Protein AF-A0A370EI84-F1 (afdb_monomer)

Mean pre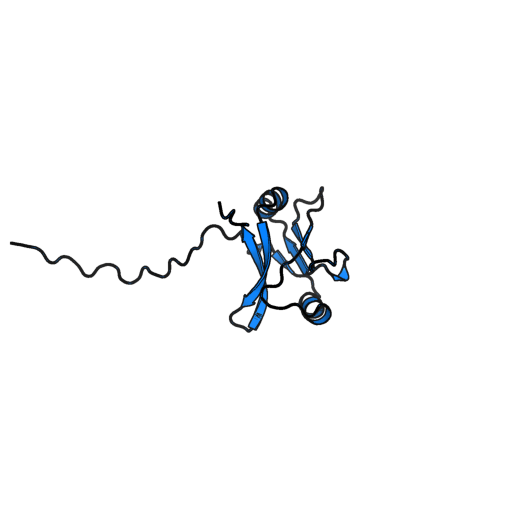dicted aligned error: 11.18 Å

Solvent-accessible surface area (backbone atoms only — not comparable to full-atom values): 7029 Å² total; per-residue (Å²): 134,84,89,87,82,73,103,73,85,93,82,74,90,79,75,76,73,84,74,75,68,66,79,61,89,50,58,44,70,34,95,55,35,68,60,40,36,62,75,69,67,62,51,70,68,41,61,36,37,79,44,70,57,93,87,63,57,29,36,35,35,20,42,59,98,33,90,49,80,82,26,47,40,32,40,26,67,40,58,70,54,29,59,35,43,75,70,64,38,42,48,38,27,31,36,70,45,100,82,77,43,77,40,84,45,69,44,68,63,75,76,83,123

Foldseek 3Di:
DDDDDDPDDPPPVPPPDPPDFDPCVQKFFDPCQVVLCVVVVADFPQWWDWDQDPPQCKTWTFRPPDPDPSRTTIMGNRNVVSVCVVVVQKTWGWHADPVRDIDIGIDGPPPPD

Sequence (113 aa):
MIVIFPVIIVLAILILVRVLMPDLSKLKYSKDFQTQIETFNLKEGDELDLILPKNRFEVQVYVRGNKDQAGKLAVSRNEKLYKKAEKGIIKAKLISTEDDNLRIEFFEKVSQA

Radius of gyration: 19.06 Å; Cα contacts (8 Å, |Δi|>4): 164; chains: 1; bounding box: 36×70×34 Å

pLDDT: mean 76.57, std 18.48, range [35.03, 94.31]

Structure (mmCIF, N/CA/C/O backbone):
data_AF-A0A370EI84-F1
#
_entry.id   AF-A0A370EI84-F1
#
loop_
_atom_site.group_PDB
_atom_site.id
_atom_site.type_symbol
_atom_site.label_atom_id
_atom_site.label_alt_id
_atom_site.label_comp_id
_atom_site.label_asym_id
_atom_site.label_entity_id
_atom_site.label_seq_id
_atom_site.pdbx_PDB_ins_code
_atom_site.Cartn_x
_atom_site.Cartn_y
_atom_site.Cartn_z
_atom_site.occupancy
_atom_site.B_iso_or_equiv
_atom_site.auth_seq_id
_atom_site.auth_comp_id
_atom_site.auth_asym_id
_atom_site.auth_atom_id
_atom_site.pdbx_PDB_model_num
ATOM 1 N N . MET A 1 1 ? 23.058 57.523 -15.989 1.00 38.31 1 MET A N 1
ATOM 2 C CA . MET A 1 1 ? 21.640 57.249 -16.298 1.00 38.31 1 MET A CA 1
ATOM 3 C C . MET A 1 1 ? 21.531 55.758 -16.616 1.00 38.31 1 MET A C 1
ATOM 5 O O . MET A 1 1 ? 22.195 55.344 -17.550 1.00 38.31 1 MET A O 1
ATOM 9 N N . ILE A 1 2 ? 20.799 55.000 -15.780 1.00 47.91 2 ILE A N 1
ATOM 10 C CA . ILE A 1 2 ? 20.291 53.609 -15.946 1.00 47.91 2 ILE A CA 1
ATOM 11 C C . ILE A 1 2 ? 21.375 52.534 -16.219 1.00 47.91 2 ILE A C 1
ATOM 13 O O . ILE A 1 2 ? 21.844 52.385 -17.336 1.00 47.91 2 ILE A O 1
ATOM 17 N N . VAL A 1 3 ? 21.972 51.907 -15.195 1.00 46.69 3 VAL A N 1
ATOM 18 C CA . VAL A 1 3 ? 21.508 50.713 -14.436 1.00 46.69 3 VAL A CA 1
ATOM 19 C C . VAL A 1 3 ? 21.361 49.463 -15.313 1.00 46.69 3 VAL A C 1
ATOM 21 O O . VAL A 1 3 ? 20.335 49.270 -15.953 1.00 46.69 3 VAL A O 1
ATOM 24 N N . ILE A 1 4 ? 22.355 48.572 -15.254 1.00 48.53 4 ILE A N 1
ATOM 25 C CA . ILE A 1 4 ? 22.180 47.149 -15.572 1.00 48.53 4 ILE A CA 1
ATOM 26 C C . ILE A 1 4 ? 22.820 46.353 -14.429 1.00 48.53 4 ILE A C 1
ATOM 28 O O . ILE A 1 4 ? 24.010 46.058 -14.413 1.00 48.53 4 ILE A O 1
ATOM 32 N N . PHE A 1 5 ? 22.012 46.111 -13.407 1.00 42.62 5 PHE A N 1
ATOM 33 C CA . PHE A 1 5 ? 22.235 45.146 -12.333 1.00 42.62 5 PHE A CA 1
ATOM 34 C C . PHE A 1 5 ? 21.303 43.953 -12.631 1.00 42.62 5 PHE A C 1
ATOM 36 O O . PHE A 1 5 ? 20.267 44.147 -13.264 1.00 42.62 5 PHE A O 1
ATOM 43 N N . PRO A 1 6 ? 21.538 42.765 -12.072 1.00 48.09 6 PRO A N 1
ATOM 44 C CA . PRO A 1 6 ? 22.567 41.788 -12.404 1.00 48.09 6 PRO A CA 1
ATOM 45 C C . PRO A 1 6 ? 21.938 40.518 -13.029 1.00 48.09 6 PRO A C 1
ATOM 47 O O . PRO A 1 6 ? 20.753 40.240 -12.856 1.00 48.09 6 PRO A O 1
ATOM 50 N N . VAL A 1 7 ? 22.746 39.694 -13.702 1.00 45.75 7 VAL A N 1
ATOM 51 C CA . VAL A 1 7 ? 22.377 38.319 -14.091 1.00 45.75 7 VAL A CA 1
ATOM 52 C C . VAL A 1 7 ? 22.318 37.468 -12.819 1.00 45.75 7 VAL A C 1
ATOM 54 O O . VAL A 1 7 ? 23.286 36.829 -12.419 1.00 45.75 7 VAL A O 1
ATOM 57 N N . ILE A 1 8 ? 21.188 37.536 -12.127 1.00 50.97 8 ILE A N 1
ATOM 58 C CA . ILE A 1 8 ? 20.862 36.736 -10.953 1.00 50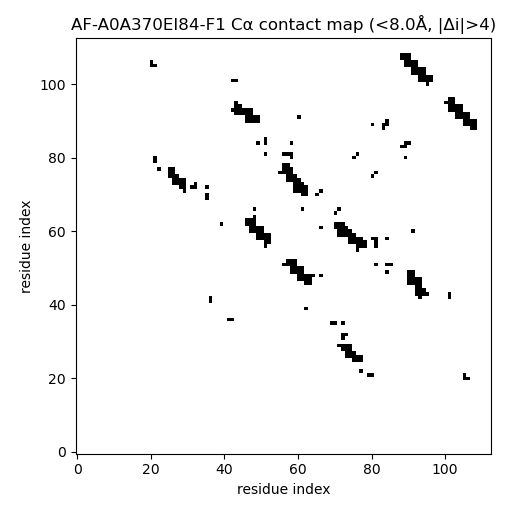.97 8 ILE A CA 1
ATOM 59 C C . ILE A 1 8 ? 19.563 35.986 -11.277 1.00 50.97 8 ILE A C 1
ATOM 61 O O . ILE A 1 8 ? 18.565 36.588 -11.655 1.00 50.97 8 ILE A O 1
ATOM 65 N N . ILE A 1 9 ? 19.611 34.664 -11.080 1.00 47.75 9 ILE A N 1
ATOM 66 C CA . ILE A 1 9 ? 18.493 33.703 -11.072 1.00 47.75 9 ILE A CA 1
ATOM 67 C C . ILE A 1 9 ? 17.979 33.277 -12.456 1.00 47.75 9 ILE A C 1
ATOM 69 O O . ILE A 1 9 ? 16.891 33.633 -12.887 1.00 47.75 9 ILE A O 1
ATOM 73 N N . VAL A 1 10 ? 18.700 32.348 -13.084 1.00 43.47 10 VAL A N 1
ATOM 74 C CA . VAL A 1 10 ? 18.056 31.281 -13.873 1.00 43.47 10 VAL A CA 1
ATOM 75 C C . VAL A 1 10 ? 18.641 29.942 -13.426 1.00 43.47 10 VAL A C 1
ATOM 77 O O . VAL A 1 10 ? 19.267 29.220 -14.185 1.00 43.47 10 VAL A O 1
ATOM 80 N N . LEU A 1 11 ? 18.507 29.633 -12.136 1.00 41.00 11 LEU A N 1
ATOM 81 C CA . LEU A 1 11 ? 18.784 28.290 -11.613 1.00 41.00 11 LEU A CA 1
ATOM 82 C C . LEU A 1 11 ? 17.791 27.921 -10.499 1.00 41.00 11 LEU A C 1
ATOM 84 O O . LEU A 1 11 ? 18.144 27.309 -9.498 1.00 41.00 11 LEU A O 1
ATOM 88 N N . ALA A 1 12 ? 16.537 28.359 -10.648 1.00 45.44 12 ALA A N 1
ATOM 89 C CA . ALA A 1 12 ? 15.477 28.156 -9.658 1.00 45.44 12 ALA A CA 1
ATOM 90 C C . ALA A 1 12 ? 14.192 27.556 -10.257 1.00 45.44 12 ALA A C 1
ATOM 92 O O . ALA A 1 12 ? 13.116 27.719 -9.695 1.00 45.44 12 ALA A O 1
ATOM 93 N N . ILE A 1 13 ? 14.290 26.817 -11.367 1.00 44.75 13 ILE A N 1
ATOM 94 C CA . ILE A 1 13 ? 13.189 25.978 -11.874 1.00 44.75 13 ILE A CA 1
ATOM 95 C C . ILE A 1 13 ? 13.551 24.507 -11.634 1.00 44.75 13 ILE A C 1
ATOM 97 O O . ILE A 1 13 ? 13.599 23.675 -12.525 1.00 44.75 13 ILE A O 1
ATOM 101 N N . LEU A 1 14 ? 13.872 24.206 -10.379 1.00 43.00 14 LEU A N 1
ATOM 102 C CA . LEU A 1 14 ? 13.890 22.853 -9.815 1.00 43.00 14 LEU A CA 1
ATOM 103 C C . LEU A 1 14 ? 13.065 22.832 -8.518 1.00 43.00 14 LEU A C 1
ATOM 105 O O . LEU A 1 14 ? 13.265 22.012 -7.628 1.00 43.00 14 LEU A O 1
ATOM 109 N N . ILE A 1 15 ? 12.100 23.751 -8.414 1.00 45.69 15 ILE A N 1
ATOM 110 C CA . ILE A 1 15 ? 11.031 23.709 -7.417 1.00 45.69 15 ILE A CA 1
ATOM 111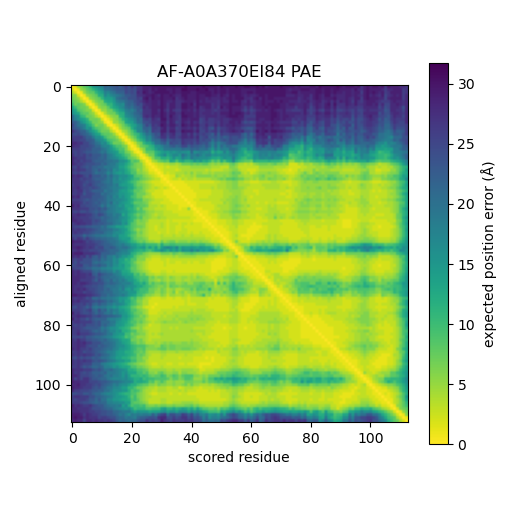 C C . ILE A 1 15 ? 9.840 23.011 -8.080 1.00 45.69 15 ILE A C 1
ATOM 113 O O . ILE A 1 15 ? 8.756 23.566 -8.236 1.00 45.69 15 ILE A O 1
ATOM 117 N N . LEU A 1 16 ? 10.058 21.770 -8.517 1.00 42.22 16 LEU A N 1
ATOM 118 C CA . LEU A 1 16 ? 8.965 20.859 -8.821 1.00 42.22 16 LEU A CA 1
ATOM 119 C C . LEU A 1 16 ? 8.378 20.428 -7.471 1.00 42.22 16 LEU A C 1
ATOM 121 O O . LEU A 1 16 ? 8.810 19.453 -6.868 1.00 42.22 16 LEU A O 1
ATOM 125 N N . VAL A 1 17 ? 7.491 21.270 -6.940 1.00 45.09 17 VAL A N 1
ATOM 126 C CA . VAL A 1 17 ? 6.383 20.913 -6.044 1.00 45.09 17 VAL A CA 1
ATOM 127 C C . VAL A 1 17 ? 6.726 19.796 -5.041 1.00 45.09 17 VAL A C 1
ATOM 129 O O . VAL A 1 17 ? 6.107 18.739 -5.016 1.00 45.09 17 VAL A O 1
ATOM 132 N N . ARG A 1 18 ? 7.670 20.043 -4.123 1.00 40.16 18 ARG A N 1
ATOM 133 C CA . ARG A 1 18 ? 7.751 19.293 -2.851 1.00 40.16 18 ARG A CA 1
ATOM 134 C C . ARG A 1 18 ? 6.664 19.770 -1.880 1.00 40.16 18 ARG A C 1
ATOM 136 O O . ARG A 1 18 ? 6.929 20.070 -0.717 1.00 40.16 18 ARG A O 1
ATOM 143 N N . VAL A 1 19 ? 5.428 19.889 -2.357 1.00 44.16 19 VAL A N 1
ATOM 144 C CA . VAL A 1 19 ? 4.290 20.202 -1.494 1.00 44.16 19 VAL A CA 1
ATOM 145 C C . VAL A 1 19 ? 3.889 18.903 -0.803 1.00 44.16 19 VAL A C 1
ATOM 147 O O . VAL A 1 19 ? 3.193 18.064 -1.357 1.00 44.16 19 VAL A O 1
ATOM 150 N N . LEU A 1 20 ? 4.389 18.743 0.424 1.00 45.66 20 LEU A N 1
ATOM 151 C CA . LEU A 1 20 ? 3.825 17.875 1.458 1.00 45.66 20 LEU A CA 1
ATOM 152 C C . LEU A 1 20 ? 3.632 16.389 1.089 1.00 45.66 20 LEU A C 1
ATOM 154 O O . LEU A 1 20 ? 2.628 15.779 1.461 1.00 45.66 20 LEU A O 1
ATOM 158 N N . MET A 1 21 ? 4.621 15.744 0.466 1.00 50.47 21 MET A N 1
ATOM 159 C CA . MET A 1 21 ? 4.619 14.278 0.469 1.00 50.47 21 MET A CA 1
ATOM 160 C C . MET A 1 21 ? 4.706 13.784 1.927 1.00 50.47 21 MET A C 1
ATOM 162 O O . MET A 1 21 ? 5.571 14.250 2.679 1.00 50.47 21 MET A O 1
ATOM 166 N N . PRO A 1 22 ? 3.796 12.899 2.382 1.00 52.12 22 PRO A N 1
ATOM 167 C CA . PRO A 1 22 ? 3.915 12.291 3.699 1.00 52.12 22 PRO A CA 1
ATOM 168 C C . PRO A 1 22 ? 5.276 11.606 3.776 1.00 52.12 22 PRO A C 1
ATOM 170 O O . PRO A 1 22 ? 5.676 10.949 2.826 1.00 52.12 22 PRO A O 1
ATOM 173 N N . ASP A 1 23 ? 5.985 11.786 4.889 1.00 54.75 23 ASP A N 1
ATOM 174 C CA . ASP A 1 23 ? 7.305 11.198 5.114 1.00 54.75 23 ASP A CA 1
ATOM 175 C C . ASP A 1 23 ? 7.241 9.671 4.893 1.00 54.75 23 ASP A C 1
ATOM 177 O O . ASP A 1 23 ? 6.758 8.911 5.746 1.00 54.75 23 ASP A O 1
ATOM 181 N N . LEU A 1 24 ? 7.637 9.257 3.682 1.00 56.44 24 LEU A N 1
ATOM 182 C CA . LEU A 1 24 ? 7.586 7.886 3.167 1.00 56.44 24 LEU A CA 1
ATOM 183 C C . LEU A 1 24 ? 8.623 6.997 3.863 1.00 56.44 24 LEU A C 1
ATOM 185 O O . LEU A 1 24 ? 8.540 5.776 3.764 1.00 56.44 24 LEU A O 1
ATOM 189 N N . SER A 1 25 ? 9.541 7.585 4.638 1.00 56.69 25 SER A N 1
ATOM 190 C CA . SER A 1 25 ? 10.617 6.892 5.359 1.00 56.69 25 SER A CA 1
ATOM 191 C C . SER A 1 25 ? 10.104 5.887 6.399 1.00 56.69 25 SER A C 1
ATOM 193 O O . SER A 1 25 ? 10.868 5.072 6.909 1.00 56.69 25 SER A O 1
ATOM 195 N N . LYS A 1 26 ? 8.805 5.923 6.733 1.00 66.38 26 LYS A N 1
ATOM 196 C CA . LYS A 1 26 ? 8.146 4.981 7.657 1.00 66.38 26 LYS A CA 1
ATOM 197 C C . LYS A 1 26 ? 7.328 3.886 6.962 1.00 66.38 26 LYS A C 1
ATOM 199 O O . LYS A 1 26 ? 6.637 3.134 7.655 1.00 66.38 26 LYS A O 1
ATOM 204 N N . LEU A 1 27 ? 7.375 3.798 5.632 1.00 82.69 27 LEU A N 1
ATOM 205 C CA . LEU A 1 27 ? 6.699 2.750 4.874 1.00 82.69 27 LEU A CA 1
ATOM 206 C C . LEU A 1 27 ? 7.536 1.464 4.890 1.00 82.69 27 LEU A C 1
ATOM 208 O O . LEU A 1 27 ? 8.685 1.446 4.461 1.00 82.69 27 LEU A O 1
ATOM 212 N N . LYS A 1 28 ? 6.948 0.381 5.392 1.00 87.94 28 LYS A N 1
ATOM 213 C CA . LYS A 1 28 ? 7.534 -0.959 5.396 1.00 87.94 28 LYS A CA 1
ATOM 214 C C . LYS A 1 28 ? 6.813 -1.822 4.371 1.00 87.94 28 LYS A C 1
ATOM 216 O O . LYS A 1 28 ? 5.631 -2.114 4.546 1.00 87.94 28 LYS A O 1
ATOM 221 N N . TYR A 1 29 ? 7.526 -2.215 3.324 1.00 88.62 29 TYR A N 1
ATOM 222 C CA . TYR A 1 29 ? 7.025 -3.138 2.309 1.00 88.62 29 TYR A CA 1
ATOM 223 C C . TYR A 1 29 ? 6.851 -4.545 2.883 1.00 88.62 29 TYR A C 1
ATOM 225 O O . TYR A 1 29 ? 7.547 -4.940 3.825 1.00 88.62 29 TYR A O 1
ATOM 233 N N . SER A 1 30 ? 5.901 -5.290 2.322 1.00 86.94 30 SER A N 1
ATOM 234 C CA . SER A 1 30 ? 5.800 -6.730 2.533 1.00 86.94 30 SER A CA 1
ATOM 235 C C . SER A 1 30 ? 7.067 -7.419 2.023 1.00 86.94 30 SER A C 1
ATOM 237 O O . SER A 1 30 ? 7.691 -6.955 1.069 1.00 86.94 30 SER A O 1
ATOM 239 N N . LYS A 1 31 ? 7.442 -8.545 2.640 1.00 85.38 31 LYS A N 1
ATOM 240 C CA . LYS A 1 31 ? 8.545 -9.377 2.131 1.00 85.38 31 LYS A CA 1
ATOM 241 C C . LYS A 1 31 ? 8.240 -9.915 0.733 1.00 85.38 31 LYS A C 1
ATOM 243 O O . LYS A 1 31 ? 9.151 -10.077 -0.066 1.00 85.38 31 LYS A O 1
ATOM 248 N N . ASP A 1 32 ? 6.957 -10.110 0.451 1.00 86.38 32 ASP A N 1
ATOM 249 C CA . ASP A 1 32 ? 6.449 -10.667 -0.798 1.00 86.38 32 ASP A CA 1
ATOM 250 C C . ASP A 1 32 ? 6.008 -9.579 -1.782 1.00 86.38 32 ASP A C 1
ATOM 252 O O . ASP A 1 32 ? 5.256 -9.865 -2.704 1.00 86.38 32 ASP A O 1
ATOM 256 N N . PHE A 1 33 ? 6.432 -8.323 -1.591 1.00 87.62 33 PHE A N 1
ATOM 257 C CA . PHE A 1 33 ? 5.947 -7.194 -2.388 1.00 87.62 33 PHE A CA 1
ATOM 258 C C . PHE A 1 33 ? 6.108 -7.428 -3.897 1.00 87.62 33 PHE A C 1
ATOM 260 O O . PHE A 1 33 ? 5.127 -7.316 -4.621 1.00 87.62 33 PHE A O 1
ATOM 267 N N . GLN A 1 34 ? 7.296 -7.831 -4.364 1.00 85.56 34 GLN A N 1
ATOM 268 C CA . GLN A 1 34 ? 7.510 -8.101 -5.793 1.00 85.56 34 GLN A CA 1
ATOM 269 C C . GLN A 1 34 ? 6.666 -9.277 -6.292 1.00 85.56 34 GLN A C 1
ATOM 271 O O . GLN A 1 34 ? 5.977 -9.163 -7.301 1.00 85.56 34 GLN A O 1
ATOM 276 N N . THR A 1 35 ? 6.615 -10.367 -5.526 1.00 87.75 35 THR A N 1
ATOM 277 C CA . THR A 1 35 ? 5.772 -11.524 -5.844 1.00 87.75 35 THR A CA 1
ATOM 278 C C . THR A 1 35 ? 4.297 -11.139 -5.955 1.00 87.75 35 THR A C 1
ATOM 280 O O . THR A 1 35 ? 3.594 -11.630 -6.831 1.00 87.75 35 THR A O 1
ATOM 283 N N . GLN A 1 36 ? 3.805 -10.253 -5.086 1.00 89.44 36 GLN A N 1
ATOM 284 C CA . GLN A 1 36 ? 2.431 -9.755 -5.124 1.00 89.44 36 GLN A CA 1
ATOM 285 C C . GLN A 1 36 ? 2.191 -8.873 -6.351 1.00 89.44 36 GLN A C 1
ATOM 287 O O . GLN A 1 36 ? 1.175 -9.040 -7.018 1.00 89.44 36 GLN A O 1
ATOM 292 N N . ILE A 1 37 ? 3.121 -7.973 -6.677 1.00 89.31 37 ILE A N 1
ATOM 293 C CA . ILE A 1 37 ? 3.058 -7.147 -7.890 1.00 89.31 37 ILE A CA 1
ATOM 294 C C . ILE A 1 37 ? 2.913 -8.034 -9.132 1.00 89.31 37 ILE A C 1
ATOM 296 O O . ILE A 1 37 ? 2.002 -7.818 -9.928 1.00 89.31 37 ILE A O 1
ATOM 300 N N . GLU A 1 38 ? 3.728 -9.081 -9.247 1.00 89.62 38 GLU A N 1
ATOM 301 C CA . GLU A 1 38 ? 3.665 -10.038 -10.357 1.00 89.62 38 GLU A CA 1
ATOM 302 C C . GLU A 1 38 ? 2.379 -10.879 -10.333 1.00 89.62 38 GLU A C 1
ATOM 304 O O . GLU A 1 38 ? 1.684 -10.985 -11.343 1.00 89.62 38 GLU A O 1
ATOM 309 N N . THR A 1 39 ? 2.014 -11.434 -9.172 1.00 90.12 39 THR A N 1
ATOM 310 C CA . THR A 1 39 ? 0.833 -12.306 -9.000 1.00 90.12 39 THR A CA 1
ATOM 311 C C . THR A 1 39 ? -0.463 -11.582 -9.346 1.00 90.12 39 THR A C 1
ATOM 313 O O . THR A 1 39 ? -1.354 -12.154 -9.973 1.00 90.12 39 THR A O 1
ATOM 316 N N . PHE A 1 40 ? -0.578 -10.320 -8.936 1.00 89.25 40 PHE A N 1
ATOM 317 C CA . PHE A 1 40 ? -1.742 -9.484 -9.214 1.00 89.25 40 PHE A CA 1
ATOM 318 C C . PHE A 1 40 ? -1.600 -8.682 -10.515 1.00 89.25 40 PHE A C 1
ATOM 320 O O . PHE A 1 40 ? -2.501 -7.911 -10.838 1.00 89.25 40 PHE A O 1
ATOM 327 N N . ASN A 1 41 ? -0.513 -8.894 -11.273 1.00 90.25 41 ASN A N 1
ATOM 328 C CA . ASN A 1 41 ? -0.198 -8.214 -12.532 1.00 90.25 41 ASN A CA 1
ATOM 329 C C . ASN A 1 41 ? -0.341 -6.684 -12.430 1.00 90.25 41 ASN A C 1
ATOM 331 O O . ASN A 1 41 ? -0.942 -6.040 -13.295 1.00 90.25 41 ASN A O 1
ATOM 335 N N . LEU A 1 42 ? 0.166 -6.130 -11.329 1.00 90.50 42 LEU A N 1
ATOM 336 C CA . LEU A 1 42 ? 0.042 -4.719 -11.003 1.00 90.50 42 LEU A CA 1
ATOM 337 C C . LEU A 1 42 ? 1.007 -3.882 -11.829 1.00 90.50 42 LEU A C 1
ATOM 339 O O . LEU A 1 42 ? 2.156 -4.263 -12.057 1.00 90.50 42 LEU A O 1
ATOM 343 N N . LYS A 1 43 ? 0.531 -2.717 -12.254 1.00 90.88 43 LYS A N 1
ATOM 344 C CA . LYS A 1 43 ? 1.257 -1.804 -13.133 1.00 90.88 43 LYS A CA 1
ATOM 345 C C . LYS A 1 43 ? 1.394 -0.431 -12.502 1.00 90.88 43 LYS A C 1
ATOM 347 O O . LYS A 1 43 ? 0.698 -0.070 -11.551 1.00 90.88 43 LYS A O 1
ATOM 352 N N . GLU A 1 44 ? 2.304 0.358 -13.058 1.00 89.62 44 GLU A N 1
ATOM 353 C CA . GLU A 1 44 ? 2.366 1.780 -12.750 1.00 89.62 44 GLU A CA 1
ATOM 354 C C . GLU A 1 44 ? 0.991 2.436 -12.958 1.00 89.62 44 GLU A C 1
ATOM 356 O O . GLU A 1 44 ? 0.312 2.202 -13.957 1.00 89.62 44 GLU A O 1
ATOM 361 N N . GLY A 1 45 ? 0.592 3.274 -12.004 1.00 87.25 45 GLY A N 1
ATOM 362 C CA . GLY A 1 45 ? -0.681 3.984 -12.019 1.00 87.25 45 GLY A CA 1
AT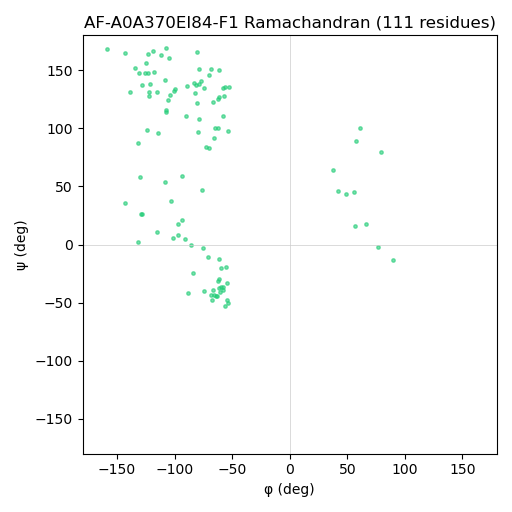OM 363 C C . GLY A 1 45 ? -1.828 3.234 -11.346 1.00 87.25 45 GLY A C 1
ATOM 364 O O . GLY A 1 45 ? -2.832 3.876 -11.029 1.00 87.25 45 GLY A O 1
ATOM 365 N N . ASP A 1 46 ? -1.679 1.938 -11.052 1.00 91.31 46 ASP A N 1
ATOM 366 C CA . ASP A 1 46 ? -2.721 1.177 -10.364 1.00 91.31 46 ASP A CA 1
ATOM 367 C C . ASP A 1 46 ? -2.979 1.750 -8.968 1.00 91.31 46 ASP A C 1
ATOM 369 O O . ASP A 1 46 ? -2.071 1.911 -8.146 1.00 91.31 46 ASP A O 1
ATOM 373 N N . GLU A 1 47 ? -4.247 2.074 -8.701 1.00 92.06 47 GLU A N 1
ATOM 374 C CA . GLU A 1 47 ? -4.694 2.517 -7.382 1.00 92.06 47 GLU A CA 1
ATOM 375 C C . GLU A 1 47 ? -4.666 1.351 -6.388 1.00 92.06 47 GLU A C 1
ATOM 377 O O . GLU A 1 47 ? -4.977 0.211 -6.730 1.00 92.06 47 GLU A O 1
ATOM 382 N N . LEU A 1 48 ? -4.353 1.661 -5.133 1.00 93.19 48 LEU A N 1
ATOM 383 C CA . LEU A 1 48 ? -4.245 0.703 -4.039 1.00 93.19 48 LEU A CA 1
ATOM 384 C C . LEU A 1 48 ? -5.275 1.011 -2.951 1.00 93.19 48 LEU A C 1
ATOM 386 O O . LEU A 1 48 ? -5.602 2.173 -2.688 1.00 93.19 48 LEU A O 1
ATOM 390 N N . ASP A 1 49 ? -5.749 -0.033 -2.278 1.00 92.56 49 ASP A N 1
ATOM 391 C CA . ASP A 1 49 ? -6.679 0.103 -1.163 1.00 92.56 49 ASP A CA 1
ATOM 392 C C . ASP A 1 49 ? -5.929 0.444 0.131 1.00 92.56 49 ASP A C 1
ATOM 394 O O . ASP A 1 49 ? -4.893 -0.137 0.456 1.00 92.56 49 ASP A O 1
ATOM 398 N N . LEU A 1 50 ? -6.481 1.380 0.905 1.00 91.94 50 LEU A N 1
ATOM 399 C CA . LEU A 1 50 ? -5.971 1.744 2.225 1.00 91.94 50 LEU A CA 1
ATOM 400 C C . LEU A 1 50 ? -6.884 1.181 3.310 1.00 91.94 50 LEU A C 1
ATOM 402 O O . LEU A 1 50 ? -8.080 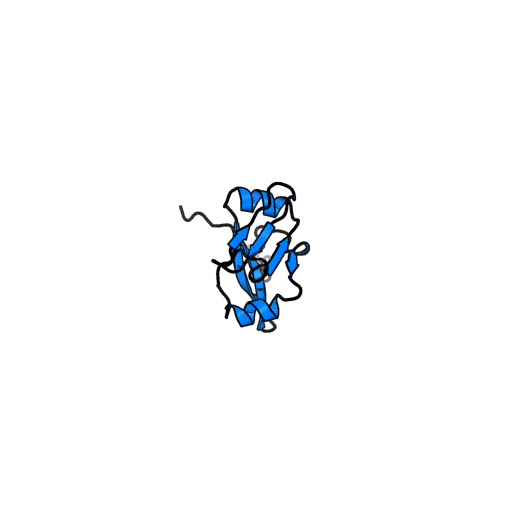1.467 3.345 1.00 91.94 50 LEU A O 1
ATOM 406 N N . ILE A 1 51 ? -6.308 0.409 4.227 1.00 91.50 51 ILE A N 1
ATOM 407 C CA . ILE A 1 51 ? -6.999 -0.135 5.396 1.00 91.50 51 ILE A CA 1
ATOM 408 C C . ILE A 1 51 ? -6.389 0.468 6.658 1.00 91.50 51 ILE A C 1
ATOM 410 O O . ILE A 1 51 ? -5.170 0.479 6.838 1.00 91.50 51 ILE A O 1
ATOM 414 N N . LEU A 1 52 ? -7.259 0.949 7.546 1.00 91.19 52 LEU A N 1
ATOM 415 C CA . LEU A 1 52 ? -6.908 1.605 8.804 1.00 91.19 52 LEU A CA 1
ATOM 416 C C . LEU A 1 52 ? -7.387 0.738 9.975 1.00 91.19 52 LEU A C 1
ATOM 418 O O . LEU A 1 52 ? -8.561 0.799 10.353 1.00 91.19 52 LEU A O 1
ATOM 422 N N . PRO A 1 53 ? -6.525 -0.113 10.559 1.00 88.31 53 PRO A N 1
ATOM 423 C CA . PRO A 1 53 ? -6.887 -0.889 11.733 1.00 88.31 53 PRO A CA 1
ATOM 424 C C . PRO A 1 53 ? -7.094 0.057 12.922 1.00 88.31 53 PRO A C 1
ATOM 426 O O . PRO A 1 53 ? -6.168 0.767 13.318 1.00 88.31 53 PRO A O 1
ATOM 429 N N . LYS A 1 54 ? -8.286 0.019 13.531 1.00 77.75 54 LYS A N 1
ATOM 430 C CA . LYS A 1 54 ? -8.738 0.971 14.568 1.00 77.75 54 LYS A CA 1
ATOM 431 C C . LYS A 1 54 ? -7.820 1.115 15.795 1.00 77.75 54 LYS A C 1
ATOM 433 O O . LYS A 1 54 ? -7.898 2.120 16.484 1.00 77.75 54 LYS A O 1
ATOM 438 N N . ASN A 1 55 ? -6.930 0.152 16.057 1.00 72.50 55 ASN A N 1
ATOM 439 C CA . ASN A 1 55 ? -6.153 0.089 17.303 1.00 72.50 55 ASN A CA 1
ATOM 440 C C . ASN A 1 55 ? -4.635 0.262 17.121 1.00 72.50 55 ASN A C 1
ATOM 442 O O . ASN A 1 55 ? -3.885 -0.058 18.042 1.00 72.50 55 ASN A O 1
ATOM 446 N N . ARG A 1 56 ? -4.143 0.667 15.938 1.00 74.25 56 ARG A N 1
ATOM 447 C CA . ARG A 1 56 ? -2.693 0.588 15.650 1.00 74.25 56 ARG A CA 1
ATOM 448 C C . ARG A 1 56 ? -2.032 1.837 15.065 1.00 74.25 56 ARG A C 1
ATOM 450 O O . ARG A 1 56 ? -0.831 1.768 14.821 1.00 74.25 56 ARG A O 1
ATOM 457 N N . PHE A 1 57 ? -2.754 2.951 14.870 1.00 84.06 57 PHE A N 1
ATOM 458 C CA . PHE A 1 57 ? -2.232 4.151 14.177 1.00 84.06 57 PHE A CA 1
ATOM 459 C C . PHE A 1 57 ? -1.402 3.770 12.939 1.00 84.06 57 PHE A C 1
ATOM 461 O O . PHE A 1 57 ? -0.267 4.204 12.735 1.00 84.06 57 PHE A O 1
ATOM 468 N N . GLU A 1 58 ? -1.963 2.855 12.154 1.00 90.38 58 GLU A N 1
ATOM 469 C CA . GLU A 1 58 ? -1.277 2.154 11.084 1.00 90.38 58 GLU A CA 1
ATOM 470 C C . GLU A 1 58 ? -2.106 2.270 9.810 1.00 90.38 58 GLU A C 1
ATOM 472 O O . GLU A 1 58 ? -3.326 2.129 9.832 1.00 90.38 58 GLU A O 1
ATOM 477 N N . VAL A 1 59 ? -1.433 2.532 8.699 1.00 91.12 59 VAL A N 1
ATOM 478 C CA . VAL A 1 59 ? -2.010 2.514 7.361 1.00 91.12 59 VAL A CA 1
ATOM 479 C C . VAL A 1 59 ? -1.472 1.286 6.664 1.00 91.12 59 VAL A C 1
ATOM 481 O O . VAL A 1 59 ? -0.266 1.166 6.453 1.00 91.12 59 VAL A O 1
ATOM 484 N N . GLN A 1 60 ? -2.356 0.358 6.338 1.00 92.88 60 GLN A N 1
ATOM 485 C CA . GLN A 1 60 ? -2.009 -0.820 5.565 1.00 92.88 60 GLN A CA 1
ATOM 486 C C . GLN A 1 60 ? -2.440 -0.602 4.119 1.00 92.88 60 GLN A C 1
ATOM 488 O O . GLN A 1 60 ? -3.559 -0.161 3.866 1.00 92.88 60 GLN A O 1
ATOM 493 N N . VAL A 1 61 ? -1.540 -0.896 3.191 1.00 93.31 61 VAL A N 1
ATOM 494 C CA . VAL A 1 61 ? -1.764 -0.753 1.756 1.00 93.31 61 VAL A CA 1
ATOM 495 C C . VAL A 1 61 ? -1.992 -2.133 1.171 1.00 93.31 61 VAL A C 1
ATOM 497 O O . VAL A 1 61 ? -1.193 -3.042 1.412 1.00 93.31 61 VAL A O 1
ATOM 500 N N . TYR A 1 62 ? -3.073 -2.272 0.418 1.00 94.31 62 TYR A N 1
ATOM 501 C CA . TYR A 1 62 ? -3.504 -3.513 -0.197 1.00 94.31 62 TYR A CA 1
ATOM 502 C C . TYR A 1 62 ? -3.687 -3.348 -1.699 1.00 94.31 62 TYR A C 1
ATOM 504 O O . TYR A 1 62 ? -3.944 -2.252 -2.201 1.00 94.31 62 TYR A O 1
ATOM 512 N N . VAL A 1 63 ? -3.599 -4.465 -2.407 1.00 92.31 63 VAL A N 1
ATOM 513 C CA . VAL A 1 63 ? -4.063 -4.568 -3.784 1.00 92.31 63 VAL A CA 1
ATOM 514 C C . VAL A 1 63 ? -5.545 -4.217 -3.838 1.00 92.31 63 VAL A C 1
ATOM 516 O O . VAL A 1 63 ? -6.342 -4.675 -3.015 1.00 92.31 63 VAL A O 1
ATOM 519 N N . ARG A 1 64 ? -5.928 -3.389 -4.809 1.00 90.56 64 ARG A N 1
ATOM 520 C CA . ARG A 1 64 ? -7.319 -2.973 -4.973 1.00 90.56 64 ARG A CA 1
ATOM 521 C C . ARG A 1 64 ? -8.234 -4.180 -5.139 1.00 90.56 64 ARG A C 1
ATOM 523 O O . ARG A 1 64 ? -8.010 -5.030 -5.995 1.00 90.56 64 ARG A O 1
ATOM 530 N N . GLY A 1 65 ? -9.283 -4.240 -4.323 1.00 85.25 65 GLY A N 1
ATOM 531 C CA . GLY A 1 65 ? -10.244 -5.344 -4.357 1.00 85.25 65 GLY A CA 1
ATOM 532 C C . GLY A 1 65 ? -9.756 -6.641 -3.703 1.00 85.25 65 GLY A C 1
ATOM 533 O O . GLY A 1 65 ? -10.546 -7.575 -3.60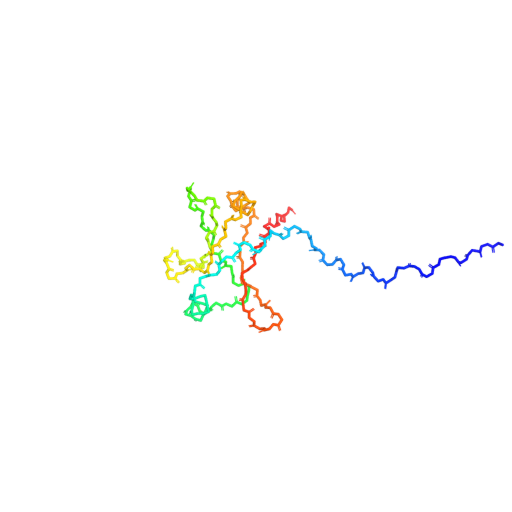2 1.00 85.25 65 GLY A O 1
ATOM 534 N N . ASN A 1 66 ? -8.519 -6.699 -3.196 1.00 87.06 66 ASN A N 1
ATOM 535 C CA . ASN A 1 66 ? -8.007 -7.839 -2.439 1.00 87.06 66 ASN A CA 1
ATOM 536 C C . ASN A 1 66 ? -7.506 -7.390 -1.060 1.00 87.06 66 ASN A C 1
ATOM 538 O O . ASN A 1 66 ? -6.392 -6.898 -0.897 1.00 87.06 66 ASN A O 1
ATOM 542 N N . LYS A 1 67 ? -8.362 -7.580 -0.053 1.00 82.69 67 LYS A N 1
ATOM 543 C CA . LYS A 1 67 ? -8.118 -7.162 1.337 1.00 82.69 67 LYS A CA 1
ATOM 544 C C . LYS A 1 67 ? -7.576 -8.292 2.219 1.00 82.69 67 LYS A C 1
ATOM 546 O O . LYS A 1 67 ? -7.473 -8.114 3.434 1.00 82.69 67 LYS A O 1
ATOM 551 N N . ASP A 1 68 ? -7.241 -9.435 1.626 1.00 85.12 68 ASP A N 1
ATOM 552 C CA . ASP A 1 68 ? -6.679 -10.578 2.341 1.00 85.12 68 ASP A CA 1
ATOM 553 C C . ASP A 1 68 ? -5.180 -10.391 2.577 1.00 85.12 68 ASP A C 1
ATOM 555 O O . ASP A 1 68 ? -4.531 -9.553 1.951 1.00 85.12 68 ASP A O 1
ATOM 559 N N . GLN A 1 69 ? -4.585 -11.203 3.460 1.00 76.25 69 GLN A N 1
ATOM 560 C CA . GLN A 1 69 ? -3.142 -11.130 3.735 1.00 76.25 69 GLN A CA 1
ATOM 561 C C . GLN A 1 69 ? -2.290 -11.254 2.464 1.00 76.25 69 GLN A C 1
ATOM 563 O O . GLN A 1 69 ? -1.257 -10.597 2.363 1.00 76.25 69 GLN A O 1
ATOM 568 N N . ALA A 1 70 ? -2.756 -12.033 1.482 1.00 79.94 70 ALA A N 1
ATOM 569 C CA . ALA A 1 70 ? -2.108 -12.177 0.184 1.00 79.94 70 ALA A CA 1
ATOM 570 C C . ALA A 1 70 ? -2.051 -10.858 -0.605 1.00 79.94 70 ALA A C 1
ATOM 572 O O . ALA A 1 70 ? -1.080 -10.631 -1.315 1.00 79.94 70 ALA A O 1
ATOM 573 N N . GLY A 1 71 ? -3.035 -9.970 -0.444 1.00 84.69 71 GLY A N 1
ATOM 574 C CA . GLY A 1 71 ? -3.079 -8.657 -1.089 1.00 84.69 71 GLY A CA 1
ATOM 575 C C . GLY A 1 71 ? -2.339 -7.555 -0.329 1.00 84.69 71 GLY A C 1
ATOM 576 O O . GLY A 1 71 ? -2.333 -6.413 -0.779 1.00 84.69 71 GLY A O 1
ATOM 577 N N . LYS A 1 72 ? -1.733 -7.835 0.831 1.00 91.62 72 LYS A N 1
ATOM 578 C CA . LYS A 1 72 ? -1.089 -6.807 1.658 1.00 91.62 72 LYS A CA 1
ATOM 579 C C . LYS A 1 72 ? 0.288 -6.420 1.116 1.00 91.62 72 LYS A C 1
ATOM 581 O O . LYS A 1 72 ? 1.244 -7.161 1.321 1.00 91.62 72 LYS A O 1
ATOM 586 N N . LEU A 1 73 ? 0.405 -5.223 0.546 1.00 91.81 73 LEU A N 1
ATOM 587 C CA . LEU A 1 73 ? 1.630 -4.730 -0.091 1.00 91.81 73 LEU A CA 1
ATOM 588 C C . LEU A 1 73 ? 2.580 -4.018 0.877 1.00 91.81 73 LEU A C 1
ATOM 590 O O . LEU A 1 73 ? 3.796 -4.191 0.805 1.00 91.81 73 LEU A O 1
ATOM 594 N N . ALA A 1 74 ? 2.052 -3.184 1.778 1.00 92.19 74 ALA A N 1
ATOM 595 C CA . ALA A 1 74 ? 2.883 -2.410 2.698 1.00 92.19 74 ALA A CA 1
ATOM 596 C C . ALA A 1 74 ? 2.138 -1.943 3.949 1.00 92.19 74 ALA A C 1
ATOM 598 O O . ALA A 1 74 ? 0.913 -2.013 4.062 1.00 92.19 74 ALA A O 1
ATOM 599 N N . VAL A 1 75 ? 2.910 -1.446 4.910 1.00 91.81 75 VAL A N 1
ATOM 600 C CA . VAL A 1 75 ? 2.433 -0.923 6.186 1.00 91.81 75 VAL A CA 1
ATOM 601 C C . VAL A 1 75 ? 3.189 0.345 6.542 1.00 91.81 75 VAL A C 1
ATOM 603 O O . VAL A 1 75 ? 4.416 0.359 6.555 1.00 91.81 75 VAL A O 1
ATOM 606 N N . SER A 1 76 ? 2.474 1.398 6.914 1.00 90.50 76 SER A N 1
ATOM 607 C CA . SER A 1 76 ? 3.050 2.634 7.433 1.00 90.50 76 SER A CA 1
ATOM 608 C C . SER A 1 76 ? 2.500 2.942 8.817 1.00 90.50 76 SER A C 1
ATOM 610 O O . SER A 1 76 ? 1.293 2.950 9.028 1.00 90.50 76 SER A O 1
ATOM 612 N N . ARG A 1 77 ? 3.384 3.249 9.769 1.00 88.69 77 ARG A N 1
ATOM 613 C CA . ARG A 1 77 ? 3.014 3.714 11.124 1.00 88.69 77 ARG A CA 1
ATOM 614 C C . ARG A 1 77 ? 3.202 5.221 11.274 1.00 88.69 77 ARG A C 1
ATOM 616 O O . ARG A 1 77 ? 3.704 5.716 12.282 1.00 88.69 77 ARG A O 1
ATOM 623 N N . ASN A 1 78 ? 2.897 5.958 10.212 1.00 86.69 78 ASN A N 1
ATOM 624 C CA . ASN A 1 78 ? 2.975 7.409 10.204 1.00 86.69 78 ASN A CA 1
ATOM 625 C C . ASN A 1 78 ? 1.625 7.996 10.644 1.00 86.69 78 ASN A C 1
ATOM 627 O O . ASN A 1 78 ? 0.647 7.932 9.907 1.00 86.69 78 ASN A O 1
ATOM 631 N N . GLU A 1 79 ? 1.577 8.601 11.832 1.00 85.69 79 GLU A N 1
ATOM 632 C CA . GLU A 1 79 ? 0.355 9.190 12.399 1.00 85.69 79 GLU A CA 1
ATOM 633 C C . GLU A 1 79 ? -0.262 10.278 11.500 1.00 85.69 79 GLU A C 1
ATOM 635 O O . GLU A 1 79 ? -1.483 10.362 11.371 1.00 85.69 79 GLU A O 1
ATOM 640 N N . LYS A 1 80 ? 0.565 11.093 10.827 1.00 85.25 80 LYS A N 1
ATOM 641 C CA . LYS A 1 80 ? 0.072 12.121 9.893 1.00 85.25 80 LYS A CA 1
ATOM 642 C C . LYS A 1 80 ? -0.613 11.475 8.693 1.00 85.25 80 LYS A C 1
ATOM 644 O O . LYS A 1 80 ? -1.678 11.931 8.283 1.00 85.25 80 LYS A O 1
ATOM 649 N N . LEU A 1 81 ? -0.012 10.414 8.152 1.00 86.44 81 LEU A N 1
ATOM 650 C CA . LEU A 1 81 ? -0.599 9.638 7.063 1.00 86.44 81 LEU A CA 1
ATOM 651 C C . LEU A 1 81 ? -1.906 8.978 7.512 1.00 86.44 81 LEU A C 1
ATOM 653 O O . LEU A 1 81 ? -2.897 9.084 6.800 1.00 86.44 81 LEU A O 1
ATOM 657 N N . TYR A 1 82 ? -1.930 8.381 8.708 1.00 88.94 82 TYR A N 1
ATOM 658 C CA . TYR A 1 82 ? -3.129 7.782 9.297 1.00 88.94 82 TYR A CA 1
ATOM 659 C C . TYR A 1 82 ? -4.273 8.794 9.398 1.00 88.94 82 TYR A C 1
ATOM 661 O O . TYR A 1 82 ? -5.342 8.558 8.848 1.00 88.94 82 TYR A O 1
ATOM 669 N N . LYS A 1 83 ? -4.032 9.966 10.002 1.00 88.50 83 LYS A N 1
ATOM 670 C CA . LYS A 1 83 ? -5.039 11.035 10.133 1.00 88.50 83 LYS A CA 1
ATOM 671 C C . LYS A 1 83 ? -5.563 11.527 8.781 1.00 88.50 83 LYS A C 1
ATOM 673 O O . LYS A 1 83 ? -6.735 11.870 8.662 1.00 88.50 83 LYS A O 1
ATOM 678 N N . LYS A 1 84 ? -4.708 11.601 7.757 1.00 88.12 84 LYS A N 1
ATOM 679 C CA . LYS A 1 84 ? -5.119 12.014 6.404 1.00 88.12 84 LYS A CA 1
ATOM 680 C C . LYS A 1 84 ? -5.900 10.918 5.671 1.00 88.12 84 LYS A C 1
ATOM 682 O O . LYS A 1 84 ? -6.883 11.227 5.002 1.00 88.12 84 LYS A O 1
ATOM 687 N N . ALA A 1 85 ? -5.487 9.660 5.813 1.00 89.06 85 ALA A N 1
ATOM 688 C CA . ALA A 1 85 ? -6.189 8.508 5.258 1.00 89.06 85 ALA A CA 1
ATOM 689 C C . ALA A 1 85 ? -7.559 8.307 5.929 1.00 89.06 85 ALA A C 1
ATOM 691 O O . ALA A 1 85 ? -8.537 8.043 5.240 1.00 89.06 85 ALA A O 1
ATOM 692 N N . GLU A 1 86 ? -7.658 8.516 7.246 1.00 89.06 86 GLU A N 1
ATOM 693 C CA . GLU A 1 86 ? -8.914 8.449 8.010 1.00 89.06 86 GLU A CA 1
ATOM 694 C C . GLU A 1 86 ? -9.933 9.482 7.524 1.00 89.06 86 GLU A C 1
ATOM 696 O O . GLU A 1 86 ? -11.118 9.187 7.402 1.00 89.06 86 GLU A O 1
ATOM 701 N N . LYS A 1 87 ? -9.461 10.676 7.154 1.00 88.44 87 LYS A N 1
ATOM 702 C CA . LYS A 1 87 ? -10.287 11.721 6.535 1.00 88.44 87 LYS A CA 1
ATOM 703 C C . LYS A 1 87 ? -10.630 11.448 5.063 1.00 88.44 87 LYS A C 1
ATOM 705 O O . LYS A 1 87 ? -11.307 12.267 4.450 1.00 88.44 87 LYS A O 1
ATOM 710 N N . GLY A 1 88 ? -10.130 10.363 4.466 1.00 87.00 88 GLY A N 1
ATOM 711 C CA . GLY A 1 88 ? -10.308 10.057 3.041 1.00 87.00 88 GLY A CA 1
ATOM 712 C C . GLY A 1 88 ? -9.612 11.044 2.096 1.00 87.00 88 GLY A C 1
ATOM 713 O O . GLY A 1 88 ? -9.948 11.109 0.914 1.00 87.00 88 GLY A O 1
ATOM 714 N N . ILE A 1 89 ? -8.658 11.827 2.613 1.00 86.44 89 ILE A N 1
ATOM 715 C CA . ILE A 1 89 ? -7.936 12.856 1.853 1.00 86.44 89 ILE A CA 1
ATOM 716 C C . ILE A 1 89 ? -6.770 12.236 1.090 1.00 86.44 89 ILE A C 1
ATOM 718 O O . ILE A 1 89 ? -6.347 12.794 0.092 1.00 86.44 89 ILE A O 1
ATOM 722 N N . ILE A 1 90 ? -6.239 11.094 1.529 1.00 87.62 90 ILE A N 1
ATOM 723 C CA . ILE A 1 90 ? -5.120 10.426 0.861 1.00 87.62 90 ILE A CA 1
ATOM 724 C C . ILE A 1 90 ? -5.572 9.150 0.157 1.00 87.62 90 ILE A C 1
ATOM 726 O O . ILE A 1 90 ? -6.377 8.383 0.683 1.00 87.62 90 ILE A O 1
ATOM 730 N N . LYS A 1 91 ? -4.985 8.920 -1.017 1.00 89.81 91 LYS A N 1
ATOM 731 C CA . LYS A 1 91 ? -5.010 7.669 -1.775 1.00 89.81 91 LYS A CA 1
ATOM 732 C C . LYS A 1 91 ? -3.589 7.126 -1.937 1.00 89.81 91 LYS A C 1
ATOM 734 O O . LYS A 1 91 ? -2.619 7.846 -1.696 1.00 89.81 91 LYS A O 1
ATOM 739 N N . ALA A 1 92 ? -3.471 5.869 -2.353 1.00 90.94 92 ALA A N 1
ATOM 740 C CA . ALA A 1 92 ? -2.202 5.270 -2.747 1.00 90.94 92 ALA A CA 1
ATOM 741 C C . ALA A 1 92 ? -2.273 4.722 -4.173 1.00 90.94 92 ALA A C 1
ATOM 743 O O . ALA A 1 92 ? -3.334 4.286 -4.620 1.00 90.94 92 ALA A O 1
ATOM 744 N N . LYS A 1 93 ? -1.143 4.765 -4.875 1.00 91.62 93 LYS A N 1
ATOM 745 C CA . LYS A 1 93 ? -0.954 4.165 -6.199 1.00 91.62 93 LYS A CA 1
ATOM 746 C C . LYS A 1 93 ? 0.445 3.582 -6.317 1.00 91.62 93 LYS A C 1
ATOM 748 O O . LYS A 1 93 ? 1.329 3.932 -5.529 1.00 91.62 93 LYS A O 1
ATOM 753 N N . LEU A 1 94 ? 0.643 2.744 -7.322 1.00 91.50 94 LEU A N 1
ATOM 754 C CA . LEU A 1 94 ? 1.975 2.356 -7.760 1.00 91.50 94 LEU A CA 1
ATOM 755 C C . LEU A 1 94 ? 2.558 3.408 -8.702 1.00 91.50 94 LEU A C 1
ATOM 757 O O . LEU A 1 94 ? 1.861 3.952 -9.558 1.00 91.50 94 LEU A O 1
ATOM 761 N N . ILE A 1 95 ? 3.841 3.688 -8.530 1.00 87.38 95 ILE A N 1
ATOM 762 C CA . ILE A 1 95 ? 4.648 4.530 -9.411 1.00 87.38 95 ILE A CA 1
ATOM 763 C C . ILE A 1 95 ? 5.876 3.744 -9.851 1.00 87.38 95 ILE A C 1
ATOM 765 O O . ILE A 1 95 ? 6.381 2.934 -9.070 1.00 87.38 95 ILE A O 1
ATOM 769 N N . SER A 1 96 ? 6.363 3.988 -11.064 1.00 85.56 96 SER A N 1
ATOM 770 C CA . SER A 1 96 ? 7.692 3.520 -11.449 1.00 85.56 96 SER A CA 1
ATOM 771 C C . SER A 1 96 ? 8.765 4.442 -10.867 1.00 85.56 96 SER A C 1
ATOM 773 O O . SER A 1 96 ? 8.531 5.626 -10.610 1.00 85.56 96 SER A O 1
ATOM 775 N N . THR A 1 97 ? 9.935 3.883 -10.600 1.00 80.25 97 THR A N 1
ATOM 776 C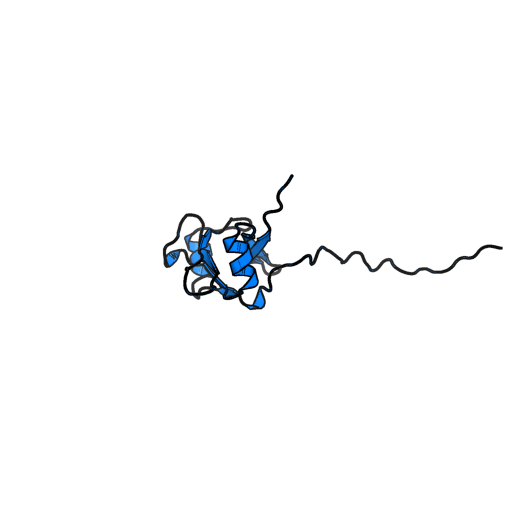 CA . THR A 1 97 ? 11.136 4.613 -10.186 1.00 80.25 97 THR A CA 1
ATOM 777 C C . THR A 1 97 ? 12.135 4.632 -11.340 1.00 80.25 97 THR A C 1
ATOM 779 O O . THR A 1 97 ? 11.953 3.925 -12.324 1.00 80.25 97 THR A O 1
ATOM 782 N N . GLU A 1 98 ? 13.198 5.434 -11.235 1.00 75.19 98 GLU A N 1
ATOM 783 C CA . GLU A 1 98 ? 14.220 5.545 -12.294 1.00 75.19 98 GLU A CA 1
ATOM 784 C C . GLU A 1 98 ? 14.919 4.207 -12.609 1.00 75.19 98 GLU A C 1
ATOM 786 O O . GLU A 1 98 ? 15.443 4.041 -13.704 1.00 75.19 98 GLU A O 1
ATOM 791 N N . ASP A 1 99 ? 14.868 3.241 -11.686 1.00 77.19 99 ASP A N 1
ATOM 792 C CA . ASP A 1 99 ? 15.429 1.892 -11.838 1.00 77.19 99 ASP A CA 1
ATOM 793 C C . ASP A 1 99 ? 14.402 0.853 -12.353 1.00 77.19 99 ASP A C 1
ATOM 795 O O . ASP A 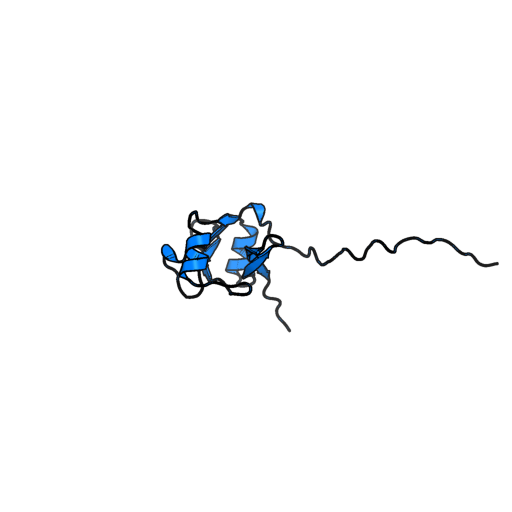1 99 ? 14.548 -0.337 -12.075 1.00 77.19 99 ASP A O 1
ATOM 799 N N . ASP A 1 100 ? 13.308 1.286 -12.994 1.00 74.25 100 ASP A N 1
ATOM 800 C CA . ASP A 1 100 ? 12.172 0.448 -13.440 1.00 74.25 100 ASP A CA 1
ATOM 801 C C . ASP A 1 100 ? 11.492 -0.376 -12.324 1.00 74.25 100 ASP A C 1
ATOM 803 O O . ASP A 1 100 ? 10.712 -1.298 -12.570 1.00 74.25 100 ASP A O 1
ATOM 807 N N . ASN A 1 101 ? 11.743 -0.029 -11.059 1.00 81.94 101 ASN A N 1
ATOM 808 C CA . ASN A 1 101 ? 11.109 -0.679 -9.918 1.00 81.94 101 ASN A CA 1
ATOM 809 C C . ASN A 1 101 ? 9.794 0.014 -9.559 1.00 81.94 101 ASN A C 1
ATOM 811 O O . ASN A 1 101 ? 9.741 1.242 -9.450 1.00 81.94 101 ASN A O 1
ATOM 815 N N . LEU A 1 102 ? 8.751 -0.769 -9.275 1.00 87.44 102 LEU A N 1
ATOM 816 C CA . LEU A 1 102 ? 7.487 -0.235 -8.779 1.00 87.44 102 LEU A CA 1
ATOM 817 C C . LEU A 1 102 ? 7.570 0.098 -7.285 1.00 87.44 102 LEU A C 1
ATOM 819 O O . LEU A 1 102 ? 8.099 -0.660 -6.472 1.00 87.44 102 LEU A O 1
ATOM 823 N N .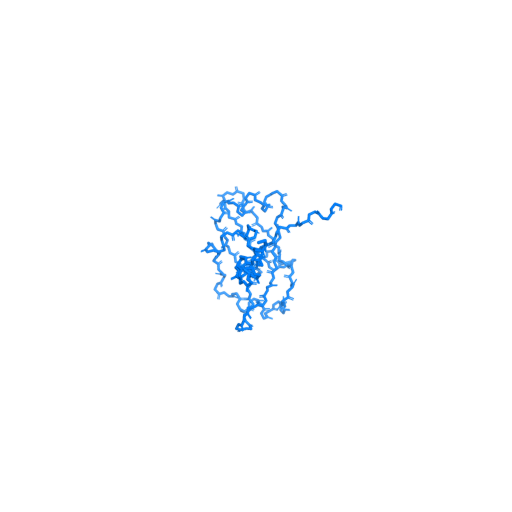 ARG A 1 103 ? 7.002 1.243 -6.911 1.00 89.12 103 ARG A N 1
ATOM 824 C CA . ARG A 1 103 ? 6.944 1.741 -5.535 1.00 89.12 103 ARG A CA 1
ATOM 825 C C . ARG A 1 103 ? 5.546 2.241 -5.205 1.00 89.12 103 ARG A C 1
ATOM 827 O O . ARG A 1 103 ? 4.831 2.728 -6.070 1.00 89.12 103 ARG A O 1
ATOM 834 N N . ILE A 1 104 ? 5.169 2.181 -3.932 1.00 89.88 104 ILE A N 1
ATOM 835 C CA . ILE A 1 104 ? 3.921 2.782 -3.458 1.00 89.88 104 ILE A CA 1
ATOM 836 C C . ILE A 1 104 ? 4.141 4.272 -3.203 1.00 89.88 104 ILE A C 1
ATOM 838 O O . ILE A 1 104 ? 5.062 4.667 -2.481 1.00 89.88 104 ILE A O 1
ATOM 842 N N . GLU A 1 105 ? 3.249 5.093 -3.740 1.00 87.50 105 GLU A N 1
ATOM 843 C CA . GLU A 1 105 ? 3.177 6.520 -3.463 1.00 87.50 105 GLU A CA 1
ATOM 844 C C . GLU A 1 105 ? 1.808 6.896 -2.901 1.00 87.50 105 GLU A C 1
ATOM 846 O O . GLU A 1 105 ? 0.770 6.437 -3.381 1.00 87.50 105 GLU A O 1
ATOM 851 N N . PHE A 1 106 ? 1.815 7.760 -1.885 1.00 87.94 106 PHE A N 1
ATOM 852 C CA . PHE A 1 106 ? 0.605 8.360 -1.338 1.00 87.94 106 PHE A CA 1
ATOM 853 C C . PHE A 1 106 ? 0.428 9.760 -1.903 1.00 87.94 106 PHE A C 1
ATOM 855 O O . PHE A 1 106 ? 1.355 10.569 -1.867 1.00 87.94 106 PHE A O 1
ATOM 862 N N . PHE A 1 107 ? -0.784 10.067 -2.342 1.00 84.88 107 PHE A N 1
ATOM 863 C CA . PHE A 1 107 ? -1.139 11.368 -2.888 1.00 84.88 107 PHE A CA 1
ATOM 864 C C . PHE A 1 107 ? -2.417 11.877 -2.238 1.00 84.88 107 PHE A C 1
ATOM 866 O O . PHE A 1 107 ? -3.300 11.104 -1.856 1.00 84.88 107 PHE A O 1
ATOM 873 N N . GLU A 1 108 ? -2.511 13.193 -2.096 1.00 84.19 108 GLU A N 1
ATOM 874 C CA . GLU A 1 108 ? -3.748 13.822 -1.661 1.00 84.19 108 GLU A CA 1
ATOM 875 C C . GLU A 1 108 ? -4.748 13.804 -2.819 1.00 84.19 108 GLU A C 1
ATOM 877 O O . GLU A 1 108 ? -4.417 14.111 -3.965 1.00 84.19 108 GLU A O 1
ATOM 882 N N . LYS A 1 109 ? -5.990 13.425 -2.525 1.00 73.94 109 LYS A N 1
ATOM 883 C CA . LYS A 1 109 ? -7.135 13.601 -3.401 1.00 73.94 109 LYS A CA 1
ATOM 884 C C . LYS A 1 109 ? -7.342 15.105 -3.517 1.00 73.94 109 LYS A C 1
ATOM 886 O O . LYS A 1 109 ? -8.011 15.711 -2.684 1.00 73.94 109 LYS A O 1
ATOM 891 N N . VAL A 1 110 ? -6.716 15.711 -4.522 1.00 62.56 110 VAL A N 1
ATOM 892 C CA . VAL A 1 110 ? -6.989 17.097 -4.884 1.00 62.56 110 VAL A CA 1
ATOM 893 C C . VAL A 1 110 ? -8.478 17.142 -5.204 1.00 62.56 110 VAL A C 1
ATOM 895 O O . VAL A 1 110 ? -8.933 16.505 -6.154 1.00 62.56 110 VAL A O 1
ATOM 898 N N . SER A 1 111 ? -9.257 17.806 -4.352 1.00 45.25 111 SER A N 1
ATOM 899 C CA . SER A 1 111 ? -10.632 18.135 -4.694 1.00 45.25 111 SER A CA 1
ATOM 900 C C . SER A 1 111 ? -10.522 19.105 -5.861 1.00 45.25 111 SER A C 1
ATOM 902 O O . SER A 1 111 ? -10.182 20.267 -5.655 1.00 45.25 111 SER A O 1
ATOM 904 N N . GLN A 1 112 ? -10.708 18.619 -7.088 1.00 39.19 112 GLN A N 1
ATOM 905 C CA . GLN A 1 112 ? -11.075 19.501 -8.185 1.00 39.19 112 GLN A CA 1
ATOM 906 C C . GLN A 1 112 ? -12.433 20.082 -7.787 1.00 39.19 112 GLN A C 1
ATOM 908 O O . GLN A 1 112 ? -13.435 19.367 -7.772 1.00 39.19 112 GLN A O 1
ATOM 913 N N . ALA A 1 113 ? -12.389 21.310 -7.278 1.00 35.03 113 ALA A N 1
ATOM 914 C CA . ALA A 1 113 ? -13.548 22.163 -7.078 1.00 35.03 113 ALA A CA 1
ATOM 915 C C . ALA A 1 113 ? -13.964 22.763 -8.423 1.00 35.03 113 ALA A C 1
ATOM 917 O O . ALA A 1 113 ? -13.056 22.992 -9.258 1.00 35.03 113 ALA A O 1
#

Secondary structure (DSSP, 8-state):
---------SS------------GGGEEE-TTHHHHHHHTT--TT-EEEEE--TTTT-EEEEETT--SGGGEEEEE--HHHHHHHHTT-EEEEEEE-TTS-EEEEEEE-----

Nearest PDB structures (foldseek):
  2v79-assembly1_B  TM=6.444E-01  e=4.297E+00  Bacillus subtilis
  3we3-assembly1_A  TM=5.804E-01  e=4.555E+00  Homo sapiens
  3we3-assembly2_B  TM=4.533E-01  e=4.053E+00  Homo sapiens
  4dw2-assembly1_L  TM=3.076E-01  e=2.695E+00  Mus musculus
  4xcy-assembly6_K  TM=2.154E-01  e=1.263E+00  Homo sapiens